Protein AF-A0A2E1ES27-F1 (afdb_monomer_lite)

Radius of gyration: 11.83 Å; chains: 1; bounding box: 29×16×31 Å

Foldseek 3Di:
DKDFDAAAQWWKFKDKPRDTFWIFGQHNRRMTDIHGHDPDDFDKIKIWIATPVGDIDIDIDGDDDD

Structure (mmCIF, N/CA/C/O backbone):
data_AF-A0A2E1ES27-F1
#
_entry.id   AF-A0A2E1ES27-F1
#
loop_
_atom_site.group_PDB
_atom_site.id
_atom_site.type_symbol
_atom_site.label_atom_id
_atom_site.label_alt_id
_atom_site.label_comp_id
_atom_site.label_asym_id
_atom_site.label_entity_id
_atom_site.label_seq_id
_atom_site.pdbx_PDB_ins_code
_atom_site.Cartn_x
_atom_site.Cartn_y
_atom_site.Cartn_z
_atom_site.occupancy
_atom_site.B_iso_or_equiv
_atom_site.auth_seq_id
_atom_site.auth_comp_id
_atom_site.auth_asym_id
_atom_site.auth_atom_id
_atom_site.pdbx_PDB_model_num
ATOM 1 N N . MET A 1 1 ? -5.703 -6.998 0.291 1.00 93.00 1 MET A N 1
ATOM 2 C CA . MET A 1 1 ? -5.933 -5.706 -0.388 1.00 93.00 1 MET A CA 1
ATOM 3 C C . MET A 1 1 ? -5.264 -5.734 -1.746 1.00 93.00 1 MET A C 1
ATOM 5 O O . MET A 1 1 ? -4.210 -6.344 -1.868 1.00 93.00 1 MET A O 1
ATOM 9 N N . TYR A 1 2 ? -5.885 -5.110 -2.741 1.00 97.31 2 TYR A N 1
ATOM 10 C CA . TYR A 1 2 ? -5.386 -5.069 -4.114 1.00 97.31 2 TYR A CA 1
ATOM 11 C C . TYR A 1 2 ? -5.150 -3.618 -4.522 1.00 97.31 2 TYR A C 1
ATOM 13 O O . TYR A 1 2 ? -5.907 -2.740 -4.103 1.00 97.31 2 TYR A O 1
ATOM 21 N N . GLY A 1 3 ? -4.122 -3.379 -5.328 1.00 97.50 3 GLY A N 1
ATOM 22 C CA . GLY A 1 3 ? -3.803 -2.064 -5.874 1.00 97.50 3 GLY A CA 1
ATOM 23 C C . GLY A 1 3 ? -3.052 -2.176 -7.196 1.00 97.50 3 GLY A C 1
ATOM 24 O O . GLY A 1 3 ? -2.576 -3.253 -7.555 1.00 97.50 3 GLY A O 1
ATOM 25 N N . ALA A 1 4 ? -2.986 -1.068 -7.929 1.00 97.94 4 ALA A N 1
ATOM 26 C CA . ALA A 1 4 ? -2.287 -0.953 -9.205 1.00 97.94 4 ALA A CA 1
ATOM 27 C C . ALA A 1 4 ? -1.836 0.497 -9.441 1.00 97.94 4 ALA A C 1
ATOM 29 O O . ALA A 1 4 ? -2.225 1.387 -8.682 1.00 97.94 4 ALA A O 1
ATOM 30 N N . GLY A 1 5 ? -1.050 0.724 -10.495 1.00 97.94 5 GLY A N 1
ATOM 31 C CA . GLY A 1 5 ? -0.504 2.044 -10.838 1.00 97.94 5 GLY A CA 1
ATOM 32 C C . GLY A 1 5 ? 0.903 2.298 -10.293 1.00 97.94 5 GLY A C 1
ATOM 33 O O . GLY A 1 5 ? 1.310 3.450 -10.202 1.00 97.94 5 GLY A O 1
ATOM 34 N N . PHE A 1 6 ? 1.617 1.233 -9.928 1.00 98.62 6 PHE A N 1
ATOM 35 C CA . PHE A 1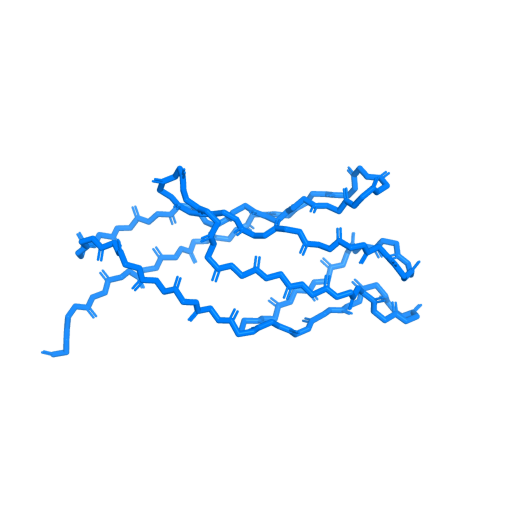 6 ? 2.997 1.264 -9.446 1.00 98.62 6 PHE A CA 1
ATOM 36 C C . PHE A 1 6 ? 3.955 0.856 -10.568 1.00 98.62 6 PHE A C 1
ATOM 38 O O . PHE A 1 6 ? 3.544 0.224 -11.543 1.00 98.62 6 PHE A O 1
ATOM 45 N N . ALA A 1 7 ? 5.230 1.208 -10.454 1.00 98.38 7 ALA A N 1
ATOM 46 C CA . ALA A 1 7 ? 6.249 0.706 -11.361 1.00 98.38 7 ALA A CA 1
ATOM 47 C C . ALA A 1 7 ? 6.536 -0.784 -11.072 1.00 98.38 7 ALA A C 1
ATOM 49 O O . ALA A 1 7 ? 6.467 -1.222 -9.918 1.00 98.38 7 ALA A O 1
ATOM 50 N N . PRO A 1 8 ? 6.860 -1.587 -12.101 1.00 98.56 8 PRO A N 1
ATOM 51 C CA . PRO A 1 8 ? 7.258 -2.979 -11.923 1.00 98.56 8 PRO A CA 1
ATOM 52 C C . PRO A 1 8 ? 8.367 -3.164 -10.889 1.00 98.56 8 PRO A C 1
ATOM 54 O O . PRO A 1 8 ? 9.415 -2.527 -10.974 1.00 98.56 8 PRO A O 1
ATOM 57 N N . GLY A 1 9 ? 8.153 -4.060 -9.924 1.00 98.50 9 GLY A N 1
ATOM 58 C CA . GLY A 1 9 ? 9.132 -4.364 -8.881 1.00 98.50 9 GLY A CA 1
ATOM 59 C C . GLY A 1 9 ? 9.195 -3.360 -7.726 1.00 98.50 9 GLY A C 1
ATOM 60 O O . GLY A 1 9 ? 9.965 -3.590 -6.791 1.00 98.50 9 GLY A O 1
ATOM 61 N N . GLU A 1 10 ? 8.384 -2.294 -7.727 1.00 98.25 10 GLU A N 1
ATOM 62 C CA . GLU A 1 10 ? 8.326 -1.366 -6.593 1.00 98.25 10 GLU A CA 1
ATOM 63 C C . GLU A 1 10 ? 7.927 -2.092 -5.311 1.00 98.25 10 GLU A C 1
ATOM 65 O O . GLU A 1 10 ? 6.965 -2.864 -5.276 1.00 98.25 10 GLU A O 1
ATOM 70 N N . THR A 1 11 ? 8.622 -1.779 -4.217 1.00 98.62 11 THR A N 1
ATOM 71 C CA . THR A 1 11 ? 8.143 -2.154 -2.886 1.00 98.62 11 THR A CA 1
ATOM 72 C C . THR A 1 11 ? 7.100 -1.142 -2.439 1.00 98.62 11 THR A C 1
ATOM 74 O O . THR A 1 11 ? 7.401 0.037 -2.274 1.00 98.62 11 THR A O 1
ATOM 77 N N . VAL A 1 12 ? 5.877 -1.610 -2.223 1.00 98.69 12 VAL A N 1
ATOM 78 C CA . VAL A 1 12 ? 4.729 -0.811 -1.803 1.00 98.69 12 VAL A CA 1
ATOM 79 C C . VAL A 1 12 ? 4.541 -0.938 -0.296 1.00 98.69 12 VAL A C 1
ATOM 81 O O . VAL A 1 12 ? 4.363 -2.039 0.226 1.00 98.69 12 VAL A O 1
ATOM 84 N N . SER A 1 13 ? 4.529 0.196 0.402 1.00 98.44 13 SER A N 1
ATOM 85 C CA . SER A 1 13 ? 4.157 0.304 1.815 1.00 98.44 13 SER A CA 1
ATOM 86 C C . SER A 1 13 ? 2.769 0.917 1.936 1.00 98.44 13 SER A C 1
ATOM 88 O O . SER A 1 13 ? 2.499 1.960 1.340 1.00 98.44 13 SER A O 1
ATOM 90 N N . ILE A 1 14 ? 1.883 0.286 2.705 1.00 98.56 14 ILE A N 1
ATOM 91 C CA . ILE A 1 14 ? 0.508 0.755 2.889 1.00 98.56 14 ILE A CA 1
ATOM 92 C C . ILE A 1 14 ? 0.318 1.213 4.325 1.0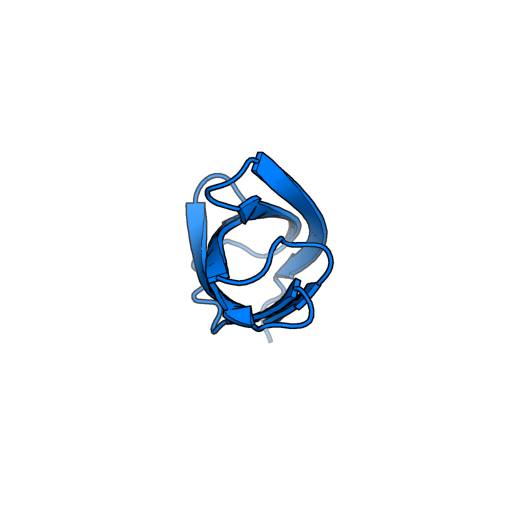0 98.56 14 ILE A C 1
ATOM 94 O O . ILE A 1 14 ? 0.550 0.457 5.272 1.00 98.56 14 ILE A O 1
ATOM 98 N N . THR A 1 15 ? -0.197 2.427 4.485 1.00 98.38 15 THR A N 1
ATOM 99 C CA . THR A 1 15 ? -0.514 3.023 5.780 1.00 98.38 15 THR A CA 1
ATOM 100 C C . THR A 1 15 ? -1.982 3.415 5.894 1.00 98.38 15 THR A C 1
ATOM 102 O O . THR A 1 15 ? -2.616 3.781 4.910 1.00 98.38 15 THR A O 1
ATOM 105 N N . ALA A 1 16 ? -2.530 3.354 7.105 1.00 98.31 16 ALA A N 1
ATOM 106 C CA . ALA A 1 16 ? -3.821 3.939 7.459 1.00 98.31 16 ALA A CA 1
ATOM 107 C C . ALA A 1 16 ? -3.802 4.357 8.932 1.00 98.31 16 ALA A C 1
ATOM 109 O O . ALA A 1 16 ? -3.172 3.699 9.762 1.00 98.31 16 ALA A O 1
ATOM 110 N N . GLY A 1 17 ? -4.457 5.472 9.271 1.00 96.81 17 GLY A N 1
ATOM 111 C CA . GLY A 1 17 ? -4.495 5.966 10.656 1.00 96.81 17 GLY A CA 1
ATOM 112 C C . GLY A 1 17 ? -3.104 6.188 11.274 1.00 96.81 17 GLY A C 1
ATOM 113 O O . GLY A 1 17 ? -2.926 5.990 12.473 1.00 96.81 17 GLY A O 1
ATOM 114 N N . GLY A 1 18 ? -2.102 6.528 10.452 1.00 95.94 18 GLY A N 1
ATOM 115 C CA . GLY A 1 18 ? -0.712 6.722 10.884 1.00 95.94 18 GLY A CA 1
ATOM 116 C C . GLY A 1 18 ? 0.074 5.435 11.174 1.00 95.94 18 GLY A C 1
ATOM 117 O O . GLY A 1 18 ? 1.149 5.510 11.764 1.00 95.94 18 GLY A O 1
ATOM 118 N N . ARG A 1 19 ? -0.435 4.256 10.794 1.00 96.12 19 ARG A N 1
ATOM 119 C CA . ARG A 1 19 ? 0.225 2.954 11.002 1.00 96.12 19 ARG A CA 1
ATOM 120 C C . ARG A 1 19 ? 0.435 2.246 9.672 1.00 96.12 19 ARG A C 1
ATOM 122 O O . ARG A 1 19 ? -0.431 2.335 8.807 1.00 96.12 19 ARG A O 1
ATOM 129 N N . ILE A 1 20 ? 1.533 1.505 9.529 1.00 97.31 20 ILE A N 1
ATOM 130 C CA . ILE A 1 20 ? 1.689 0.546 8.427 1.00 97.31 20 ILE A CA 1
ATOM 131 C C . ILE A 1 20 ? 0.718 -0.607 8.675 1.00 97.31 20 ILE A C 1
ATOM 133 O O . ILE A 1 20 ? 0.713 -1.188 9.760 1.00 97.31 20 ILE A O 1
ATOM 137 N N . ILE A 1 21 ? -0.105 -0.908 7.676 1.00 97.62 21 ILE A N 1
ATOM 138 C CA . ILE A 1 21 ? -1.108 -1.976 7.731 1.00 97.62 21 ILE A CA 1
ATOM 139 C C . ILE A 1 21 ? -0.811 -3.105 6.747 1.00 97.62 21 ILE A C 1
ATOM 141 O O . ILE A 1 21 ? -1.430 -4.156 6.849 1.00 97.62 21 ILE A O 1
ATOM 145 N N . GLY A 1 22 ? 0.126 -2.923 5.819 1.00 97.62 22 GLY A N 1
ATOM 146 C CA . GLY A 1 22 ? 0.509 -3.951 4.860 1.00 97.62 22 GLY A CA 1
ATOM 147 C C . GLY A 1 22 ? 1.632 -3.492 3.940 1.00 97.62 22 GLY A C 1
ATOM 148 O O . GLY A 1 22 ? 2.055 -2.335 3.975 1.00 97.62 22 GLY A O 1
ATOM 149 N N . GLY A 1 23 ? 2.093 -4.412 3.104 1.00 98.06 23 GLY A N 1
ATOM 150 C CA . GLY A 1 23 ? 3.065 -4.139 2.057 1.00 98.06 23 GLY A CA 1
ATOM 151 C C . GLY A 1 23 ? 3.140 -5.286 1.059 1.00 98.06 23 GLY A C 1
ATOM 152 O O . GLY A 1 23 ? 2.731 -6.408 1.364 1.00 98.06 23 GLY A O 1
ATOM 153 N N . ALA A 1 24 ? 3.623 -4.988 -0.140 1.00 98.56 24 ALA A N 1
ATOM 154 C CA . ALA A 1 24 ? 3.802 -5.952 -1.222 1.00 98.56 24 ALA A CA 1
ATOM 155 C C . ALA A 1 24 ? 4.842 -5.442 -2.222 1.00 98.56 24 ALA A C 1
ATOM 157 O O . ALA A 1 24 ? 5.269 -4.294 -2.1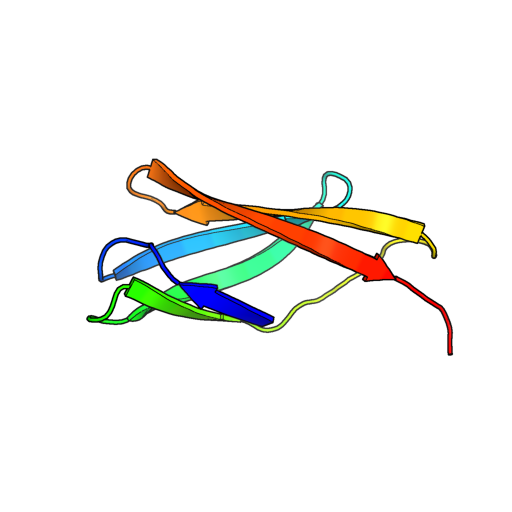46 1.00 98.56 24 ALA A O 1
ATOM 158 N N . THR A 1 25 ? 5.218 -6.281 -3.180 1.00 98.69 25 THR A N 1
ATOM 159 C CA . THR A 1 25 ? 5.976 -5.858 -4.360 1.00 98.69 25 THR A CA 1
ATOM 160 C C . THR A 1 25 ? 5.034 -5.828 -5.557 1.00 98.69 25 THR A C 1
ATOM 162 O O . THR A 1 25 ? 4.255 -6.767 -5.745 1.00 98.69 25 THR A O 1
ATOM 165 N N . ALA A 1 26 ? 5.079 -4.757 -6.347 1.00 98.81 26 ALA A N 1
ATOM 166 C CA . ALA A 1 26 ? 4.326 -4.668 -7.590 1.00 98.81 26 ALA A CA 1
ATOM 167 C C . ALA A 1 26 ? 4.874 -5.660 -8.629 1.00 98.81 26 ALA A C 1
ATOM 169 O O . ALA A 1 26 ? 6.085 -5.820 -8.777 1.00 98.81 26 ALA A O 1
ATOM 170 N N . ASN A 1 27 ? 3.978 -6.341 -9.338 1.00 98.69 27 ASN A N 1
ATOM 171 C CA . ASN A 1 27 ? 4.326 -7.235 -10.439 1.00 98.69 27 ASN A CA 1
ATOM 172 C C . ASN A 1 27 ? 4.695 -6.446 -11.711 1.00 98.69 27 ASN A C 1
ATOM 174 O O . ASN A 1 27 ? 4.673 -5.216 -11.717 1.00 98.69 27 ASN A O 1
ATOM 178 N N . ASP A 1 28 ? 4.988 -7.156 -12.801 1.00 98.62 28 ASP A N 1
ATOM 179 C CA . ASP A 1 28 ? 5.385 -6.552 -14.083 1.00 98.62 28 ASP A CA 1
ATOM 180 C C . ASP A 1 28 ? 4.310 -5.649 -14.719 1.00 98.62 28 ASP A C 1
ATOM 182 O O . ASP A 1 28 ? 4.629 -4.807 -15.556 1.00 98.62 28 ASP A O 1
ATOM 186 N N . ASP A 1 29 ? 3.053 -5.774 -14.287 1.00 98.44 29 ASP A N 1
ATOM 187 C CA . ASP A 1 29 ? 1.934 -4.927 -14.712 1.00 98.44 29 ASP A CA 1
ATOM 188 C C . ASP A 1 29 ? 1.692 -3.738 -13.758 1.00 98.44 29 ASP A C 1
ATOM 190 O O . ASP A 1 29 ? 0.723 -2.991 -13.915 1.00 98.44 29 ASP A O 1
ATOM 194 N N . GLY A 1 30 ? 2.529 -3.567 -12.730 1.00 98.56 30 GLY A N 1
ATOM 195 C CA . GLY A 1 30 ? 2.376 -2.508 -11.732 1.00 98.56 30 GLY A CA 1
ATOM 196 C C . GLY A 1 30 ? 1.257 -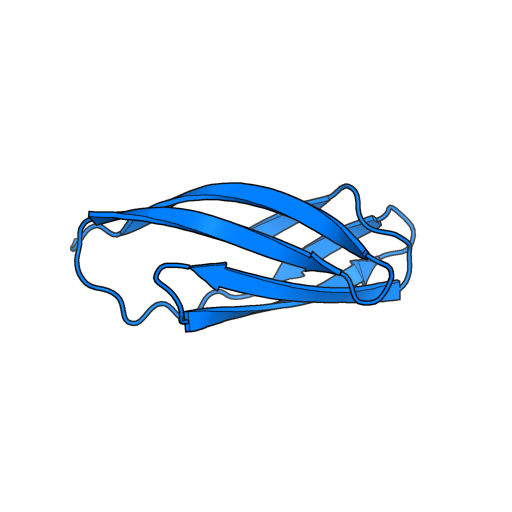2.749 -10.716 1.00 98.56 30 GLY A C 1
ATOM 197 O O . GLY A 1 30 ? 0.806 -1.810 -10.053 1.00 98.56 30 GLY A O 1
ATOM 198 N N . ALA A 1 31 ? 0.770 -3.987 -10.613 1.00 98.62 31 ALA A N 1
ATOM 199 C CA . ALA A 1 31 ? -0.280 -4.411 -9.694 1.00 98.62 31 ALA A CA 1
ATOM 200 C C . ALA A 1 31 ? 0.289 -5.186 -8.500 1.00 98.62 31 ALA A C 1
ATOM 202 O O . ALA A 1 31 ? 1.310 -5.861 -8.602 1.00 98.62 31 ALA A O 1
ATOM 203 N N . PHE A 1 32 ? -0.396 -5.138 -7.359 1.00 98.50 32 PHE A N 1
ATOM 204 C CA . PHE A 1 32 ? -0.002 -5.894 -6.173 1.00 98.50 32 PHE A CA 1
ATOM 205 C C . PHE A 1 32 ? -1.204 -6.432 -5.395 1.00 98.50 32 PHE A C 1
ATOM 207 O O . PHE A 1 32 ? -2.319 -5.900 -5.444 1.00 98.50 32 PHE A O 1
ATOM 214 N N . ALA A 1 33 ? -0.937 -7.475 -4.611 1.00 98.38 33 ALA A N 1
ATOM 215 C CA . ALA A 1 33 ? -1.816 -7.977 -3.569 1.00 98.38 33 ALA A CA 1
ATOM 216 C C . ALA A 1 33 ? -1.038 -8.023 -2.249 1.00 98.38 33 ALA A C 1
ATOM 218 O O . ALA A 1 33 ? 0.078 -8.532 -2.209 1.00 98.38 33 ALA A O 1
ATOM 219 N N . ALA A 1 34 ? -1.625 -7.490 -1.180 1.00 97.25 34 ALA A N 1
ATOM 220 C CA . ALA A 1 34 ? -1.036 -7.491 0.157 1.00 97.25 34 ALA A CA 1
ATOM 221 C C . ALA A 1 34 ? -2.048 -7.991 1.186 1.00 97.25 34 ALA A C 1
ATOM 223 O O . ALA A 1 34 ? -3.243 -7.696 1.078 1.00 97.25 34 ALA A O 1
ATOM 224 N N . ASP A 1 35 ? -1.583 -8.672 2.222 1.00 96.69 35 ASP A N 1
ATOM 225 C CA . ASP A 1 35 ? -2.391 -8.870 3.420 1.00 96.69 35 ASP A CA 1
ATOM 226 C C . ASP A 1 35 ? -2.405 -7.589 4.254 1.00 96.69 35 ASP A C 1
ATOM 228 O O . ASP A 1 35 ? -1.411 -6.864 4.332 1.00 96.69 35 ASP A O 1
ATOM 232 N N . ALA A 1 36 ? -3.555 -7.301 4.863 1.00 94.69 36 ALA A N 1
ATOM 233 C CA . ALA A 1 36 ? -3.723 -6.145 5.728 1.00 94.69 36 ALA A CA 1
ATOM 234 C C . ALA A 1 36 ? -3.877 -6.601 7.181 1.00 94.69 36 ALA A C 1
ATOM 236 O O . ALA A 1 36 ? -4.820 -7.317 7.515 1.00 94.69 36 ALA A O 1
ATOM 237 N N . THR A 1 37 ? -2.978 -6.157 8.054 1.00 95.69 37 THR A N 1
ATOM 238 C CA . THR A 1 37 ? -3.108 -6.304 9.507 1.00 95.69 37 THR A CA 1
ATOM 239 C C . THR A 1 37 ? -3.529 -4.966 10.089 1.00 95.69 37 THR A C 1
ATOM 241 O O . THR A 1 37 ? -2.729 -4.035 10.172 1.00 95.69 37 THR A O 1
ATOM 244 N N . VAL A 1 38 ? -4.796 -4.856 10.489 1.00 92.06 38 VAL A N 1
ATOM 245 C CA . VAL A 1 38 ? -5.358 -3.597 10.984 1.00 92.06 38 VAL A CA 1
ATOM 246 C C . VAL A 1 38 ? -5.658 -3.688 12.476 1.00 92.06 38 VAL A C 1
ATOM 248 O O . VAL A 1 38 ? -6.511 -4.455 12.908 1.00 92.06 38 VAL A O 1
ATOM 251 N N . THR A 1 39 ? -4.973 -2.859 13.263 1.00 91.00 39 THR A N 1
ATOM 252 C CA . THR A 1 39 ? -5.232 -2.649 14.697 1.00 91.00 39 THR A CA 1
ATOM 253 C C . THR A 1 39 ? -5.679 -1.205 14.927 1.00 91.00 39 THR A C 1
ATOM 255 O O . THR A 1 39 ? -4.983 -0.417 15.573 1.00 91.00 39 THR A O 1
ATOM 258 N N . LEU A 1 40 ? -6.791 -0.828 14.302 1.00 94.25 40 LEU A N 1
ATOM 259 C CA . LEU A 1 40 ? -7.415 0.491 14.407 1.00 94.25 40 LEU A CA 1
ATOM 260 C C . LEU A 1 40 ? -8.812 0.329 15.012 1.00 94.25 40 LEU A C 1
ATOM 262 O O . LEU A 1 40 ? -9.420 -0.732 14.883 1.00 94.25 40 LEU A O 1
ATOM 266 N N . SER A 1 41 ? -9.303 1.369 15.683 1.00 96.12 41 SER A N 1
ATOM 267 C CA . SER A 1 41 ? -10.703 1.440 16.104 1.00 96.12 41 SER A CA 1
ATOM 268 C C . SER A 1 41 ? -11.637 1.517 14.898 1.00 96.12 41 SER A C 1
ATOM 270 O O . SER A 1 41 ? -11.217 1.912 13.810 1.00 96.12 41 SER A O 1
ATOM 272 N N . ASP A 1 42 ? -12.914 1.220 15.118 1.00 97.12 42 ASP A N 1
ATOM 273 C CA . ASP A 1 42 ? -13.954 1.441 14.120 1.00 97.12 42 ASP A CA 1
ATOM 274 C C . ASP A 1 42 ? -13.965 2.895 13.638 1.00 97.12 42 ASP A C 1
ATOM 276 O O . ASP A 1 42 ? -13.829 3.839 14.423 1.00 97.12 42 ASP A O 1
ATOM 280 N N . GLY A 1 43 ? -14.123 3.074 12.330 1.00 97.62 43 GLY A N 1
ATOM 281 C CA . GLY A 1 43 ? -14.086 4.379 11.691 1.00 97.62 43 GLY A CA 1
ATOM 282 C C . GLY A 1 43 ? -13.761 4.317 10.204 1.00 97.62 43 GLY A C 1
ATOM 283 O O . GLY A 1 43 ? -1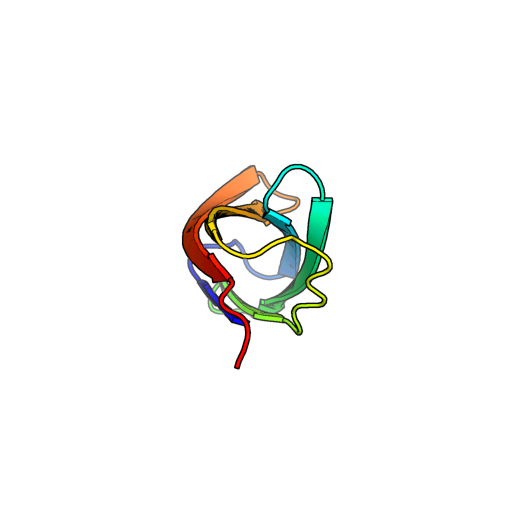3.443 3.268 9.641 1.00 97.62 43 GLY A O 1
ATOM 284 N N . MET A 1 44 ? -13.840 5.483 9.563 1.00 98.00 44 MET A N 1
ATOM 285 C CA . MET A 1 44 ? -13.431 5.675 8.176 1.00 98.00 44 MET A CA 1
ATOM 286 C C . MET A 1 44 ? -12.037 6.298 8.137 1.00 98.00 44 MET A C 1
ATOM 288 O O . MET A 1 44 ? -11.792 7.338 8.747 1.00 98.00 44 MET A O 1
ATOM 292 N N . TYR A 1 45 ? -11.141 5.669 7.388 1.00 97.94 45 TYR A N 1
ATOM 293 C CA . TYR A 1 45 ? -9.761 6.089 7.199 1.00 97.94 45 TYR A CA 1
ATOM 294 C C . TYR A 1 45 ? -9.448 6.230 5.710 1.00 97.94 45 TYR A C 1
ATOM 296 O O . TYR A 1 45 ? -10.146 5.687 4.852 1.00 97.94 45 TYR A O 1
ATOM 304 N N . THR A 1 46 ? -8.346 6.910 5.415 1.00 98.19 46 THR A N 1
ATOM 305 C CA . THR A 1 46 ? -7.685 6.828 4.112 1.00 98.19 46 THR A CA 1
ATOM 306 C C . THR A 1 46 ? -6.548 5.823 4.226 1.00 98.19 46 THR A C 1
ATOM 308 O O . THR A 1 46 ? -5.680 5.972 5.089 1.00 98.19 46 THR A O 1
ATOM 311 N N . ALA A 1 47 ? -6.565 4.797 3.378 1.00 98.19 47 ALA A N 1
ATOM 312 C CA . ALA A 1 47 ? -5.397 3.973 3.125 1.00 98.19 47 ALA A CA 1
ATOM 313 C C . ALA A 1 47 ? -4.532 4.667 2.070 1.00 98.19 47 ALA A C 1
ATOM 315 O O . ALA A 1 47 ? -5.038 5.030 1.009 1.00 98.19 47 ALA A O 1
ATOM 316 N N . THR A 1 48 ? -3.246 4.825 2.360 1.00 98.38 48 THR A N 1
ATOM 317 C CA . THR A 1 48 ? -2.249 5.409 1.461 1.00 98.38 48 THR A CA 1
ATOM 318 C C . THR A 1 48 ? -1.194 4.362 1.156 1.00 98.38 48 THR A C 1
ATOM 320 O O . THR A 1 48 ? -0.587 3.820 2.080 1.00 98.38 48 THR A O 1
ATOM 323 N N . ALA A 1 49 ? -0.971 4.088 -0.122 1.00 98.62 49 ALA A N 1
ATOM 324 C CA . ALA A 1 49 ? 0.088 3.225 -0.618 1.00 98.62 49 ALA A CA 1
ATOM 325 C C . ALA A 1 49 ? 1.180 4.083 -1.266 1.00 98.62 49 ALA A C 1
ATOM 327 O O . ALA A 1 49 ? 0.867 4.932 -2.097 1.00 98.62 49 ALA A O 1
ATOM 328 N N . VAL A 1 50 ? 2.437 3.853 -0.886 1.00 98.56 50 VAL A N 1
ATOM 329 C CA . VAL A 1 50 ? 3.618 4.542 -1.431 1.00 98.56 50 VAL A CA 1
ATOM 330 C C . VAL A 1 50 ? 4.610 3.497 -1.927 1.00 98.56 50 VAL A C 1
ATOM 332 O O . VAL A 1 50 ? 4.949 2.569 -1.187 1.00 98.56 50 VAL A O 1
ATOM 335 N N . GLY A 1 51 ? 5.037 3.635 -3.177 1.00 98.62 51 GLY A N 1
ATOM 336 C CA . GLY A 1 51 ? 6.026 2.794 -3.837 1.00 98.62 51 GLY A CA 1
ATOM 337 C C . GLY A 1 51 ? 7.441 3.324 -3.626 1.00 98.62 51 GLY A C 1
ATOM 338 O O . GLY A 1 51 ? 7.648 4.520 -3.410 1.00 98.62 51 GLY A O 1
ATOM 339 N N . SER A 1 52 ? 8.429 2.432 -3.671 1.00 98.62 52 SER A N 1
ATOM 340 C CA . SER A 1 52 ? 9.846 2.777 -3.489 1.00 98.62 52 SER A CA 1
ATOM 341 C C . SER A 1 52 ? 10.403 3.744 -4.537 1.00 98.62 52 SER A C 1
ATOM 343 O O . SER A 1 52 ? 11.399 4.411 -4.260 1.00 98.62 52 SER A O 1
ATOM 345 N N . ASP A 1 53 ? 9.755 3.848 -5.695 1.00 97.88 53 ASP A N 1
ATOM 346 C CA . ASP A 1 53 ? 10.163 4.674 -6.833 1.00 97.88 53 ASP A CA 1
ATOM 347 C C . ASP A 1 53 ? 9.271 5.927 -6.961 1.00 97.88 53 ASP A C 1
ATOM 349 O O . ASP A 1 53 ? 9.399 6.700 -7.912 1.00 97.88 53 ASP A O 1
ATOM 353 N N . GLY A 1 54 ? 8.407 6.175 -5.968 1.00 97.56 54 GLY A N 1
ATOM 354 C CA . GLY A 1 54 ? 7.618 7.399 -5.826 1.00 97.56 54 GLY A CA 1
ATOM 355 C C . GLY A 1 54 ? 6.177 7.311 -6.326 1.00 97.56 54 GLY A C 1
ATOM 356 O O . GLY A 1 54 ? 5.483 8.327 -6.303 1.00 97.56 54 GLY A O 1
ATOM 357 N N . SER A 1 55 ? 5.701 6.140 -6.760 1.00 98.31 55 SER A N 1
ATOM 358 C CA . SER A 1 55 ? 4.280 5.960 -7.085 1.00 98.31 55 SER A CA 1
ATOM 359 C C . SER A 1 55 ? 3.414 6.076 -5.829 1.00 98.31 55 SER A C 1
ATOM 361 O O . SER A 1 55 ? 3.784 5.592 -4.757 1.00 98.31 55 SER A O 1
ATOM 363 N N . GLU A 1 56 ? 2.225 6.663 -5.955 1.00 98.19 56 GLU A N 1
ATOM 364 C CA . GLU A 1 56 ? 1.290 6.821 -4.839 1.00 98.19 56 GLU A CA 1
ATOM 365 C C . GLU A 1 56 ? -0.143 6.469 -5.245 1.00 98.19 56 GLU A C 1
ATOM 367 O O . GLU A 1 56 ? -0.597 6.779 -6.347 1.00 98.19 56 GLU A O 1
ATOM 372 N N . ALA A 1 57 ? -0.888 5.862 -4.321 1.00 97.94 57 ALA A N 1
ATOM 373 C CA . ALA A 1 57 ? -2.321 5.625 -4.464 1.00 97.94 57 ALA A CA 1
ATOM 374 C C . ALA A 1 57 ? -3.042 5.785 -3.120 1.00 97.94 57 ALA A C 1
ATOM 376 O O . ALA A 1 57 ? -2.485 5.491 -2.061 1.00 97.94 57 ALA A O 1
ATOM 377 N N . ILE A 1 58 ? -4.310 6.203 -3.162 1.00 97.94 58 ILE A N 1
ATOM 378 C CA . ILE A 1 58 ? -5.170 6.305 -1.977 1.00 97.94 58 ILE A CA 1
ATOM 379 C C . ILE A 1 58 ? -6.506 5.596 -2.190 1.00 97.94 58 ILE A C 1
ATOM 381 O O . ILE A 1 58 ? -7.036 5.563 -3.300 1.00 97.94 58 ILE A O 1
ATOM 385 N N . ALA A 1 59 ? -7.073 5.056 -1.114 1.00 97.69 59 ALA A N 1
ATOM 386 C CA . ALA A 1 59 ? -8.393 4.432 -1.119 1.00 97.69 59 ALA A CA 1
ATOM 387 C C . ALA A 1 59 ? -9.112 4.632 0.226 1.00 97.69 59 ALA A C 1
ATOM 389 O O . ALA A 1 59 ? -8.454 4.712 1.268 1.00 97.69 59 ALA A O 1
ATOM 390 N N . PRO A 1 60 ? -10.456 4.688 0.247 1.00 97.75 60 PRO A N 1
ATOM 391 C CA . PRO A 1 60 ? -11.201 4.657 1.498 1.00 97.75 60 PRO A CA 1
ATOM 392 C C . PRO A 1 60 ? -11.050 3.290 2.182 1.00 97.75 60 PRO A C 1
ATOM 394 O O . PRO A 1 60 ? -11.134 2.245 1.537 1.00 97.75 60 PRO A O 1
ATOM 397 N N . LEU A 1 61 ? -10.874 3.303 3.501 1.00 97.06 61 LEU A N 1
ATOM 398 C CA . LEU A 1 61 ? -10.809 2.115 4.347 1.00 97.06 61 LEU A CA 1
ATOM 399 C C . LEU A 1 61 ? -11.827 2.244 5.481 1.00 97.06 61 LEU A C 1
ATOM 401 O O . LEU A 1 61 ? -11.659 3.056 6.390 1.00 97.06 61 LEU A O 1
ATOM 405 N N . LEU A 1 62 ? -12.879 1.429 5.426 1.00 96.75 62 LEU A N 1
ATOM 406 C CA . LEU A 1 62 ? -13.836 1.289 6.517 1.00 96.75 62 LEU A CA 1
ATOM 407 C C . LEU A 1 62 ? -13.358 0.193 7.468 1.00 96.75 62 LEU A C 1
ATOM 409 O O . LEU A 1 62 ? -13.197 -0.955 7.056 1.00 96.75 62 LEU A O 1
ATOM 413 N N . ILE A 1 63 ? -13.184 0.548 8.736 1.00 96.31 63 ILE A N 1
ATOM 414 C CA . ILE A 1 63 ? -13.019 -0.400 9.834 1.00 96.31 63 ILE A CA 1
ATOM 415 C C . ILE A 1 63 ? -14.335 -0.434 10.593 1.00 96.31 63 ILE A C 1
ATOM 417 O O . ILE A 1 63 ? -14.809 0.593 11.075 1.00 96.31 63 ILE A O 1
ATOM 421 N N . ALA A 1 64 ? -14.938 -1.612 10.649 1.00 94.62 64 ALA A N 1
ATOM 422 C CA . ALA A 1 64 ? -16.166 -1.849 11.379 1.00 94.62 64 ALA A CA 1
ATOM 423 C C . ALA A 1 64 ? -16.033 -3.176 12.119 1.00 94.62 64 ALA A C 1
ATOM 425 O O . ALA A 1 64 ? -15.652 -4.193 11.527 1.00 94.62 64 ALA A O 1
ATOM 426 N N . SER A 1 65 ? -16.342 -3.154 13.408 1.00 86.56 65 SER A N 1
ATOM 427 C CA . SER A 1 65 ? -16.563 -4.357 14.186 1.00 86.56 65 SER A CA 1
ATOM 428 C C . SER A 1 65 ? -17.736 -5.145 13.598 1.00 86.56 65 SER A C 1
ATOM 430 O O . SER A 1 65 ? -18.625 -4.598 12.941 1.00 86.56 65 SER A O 1
ATOM 432 N N . LYS A 1 66 ? -17.659 -6.467 13.751 1.00 72.94 66 LYS A N 1
ATOM 433 C CA . LYS A 1 66 ? -18.62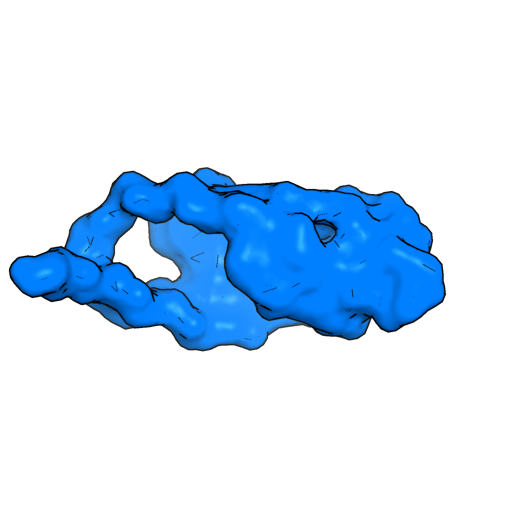1 -7.414 13.187 1.00 72.94 66 LYS A CA 1
ATOM 434 C C . LYS A 1 66 ? -19.968 -7.361 13.902 1.00 72.94 66 LYS A C 1
ATOM 436 O O . LYS A 1 66 ? -19.954 -7.288 15.150 1.00 72.94 66 LYS A O 1
#

pLDDT: mean 96.93, std 3.62, range [72.94, 98.81]

Sequence (66 aa):
MYGAGFAPGETVSITAGGRIIGGATANDDGAFAADATVTLSDGMYTATAVGSDGSEAIAPLLIASK

Secondary structure (DSSP, 8-state):
-EE--PPTTPEEEEEETTEEEEEEE--TTS-EE--------SEEEEEEEEETTS-EEEEEEEE---